Protein AF-A0A9D0UGD3-F1 (afdb_monomer_lite)

Secondary structure (DSSP, 8-state):
-HHHHHHHHHHHHHHHHHHHHHTTEEE-TTT-SEEE--S-HHHHHHHHHHHHHHHHHHTT--

Foldseek 3Di:
DVVVVVVVVVVVVVVVVVVVQVPQWDQDPVPRDTDGHPDDPVVVVVVCVVCVVVVCVVVVHD

Sequence (62 aa):
MLVNKYIARCSIGLLLSGLLVLSGCATNPVTGKRELHLVSQAQE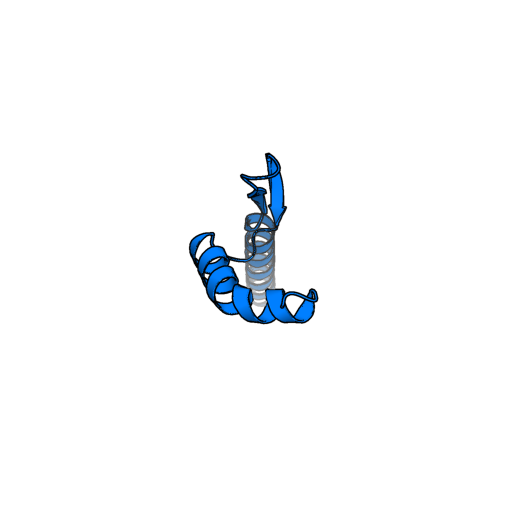IQIGQQSYLPSRQSQGGE

Structure (mmCIF, N/CA/C/O backbone):
data_AF-A0A9D0UGD3-F1
#
_entry.id   AF-A0A9D0UGD3-F1
#
loop_
_atom_site.group_PDB
_atom_site.id
_atom_site.type_symbol
_atom_site.label_atom_id
_atom_site.label_alt_id
_atom_site.label_comp_id
_atom_site.label_asym_id
_atom_site.label_entity_id
_atom_site.label_seq_id
_atom_site.pdbx_PDB_ins_code
_atom_site.Cartn_x
_atom_site.Cartn_y
_atom_site.Cartn_z
_atom_site.occupancy
_atom_site.B_iso_or_equiv
_atom_site.auth_seq_id
_atom_site.auth_comp_id
_atom_site.auth_asym_id
_atom_site.auth_atom_id
_atom_site.pdbx_PDB_model_num
ATOM 1 N N . MET A 1 1 ? 18.978 -0.371 -38.328 1.00 64.75 1 MET A N 1
ATOM 2 C CA . MET A 1 1 ? 17.849 -1.230 -37.883 1.00 64.75 1 MET A CA 1
ATOM 3 C C . MET A 1 1 ? 17.951 -1.691 -36.425 1.00 64.75 1 MET A C 1
ATOM 5 O O . MET A 1 1 ? 16.918 -1.782 -35.776 1.00 64.75 1 MET A O 1
ATOM 9 N N . LEU A 1 2 ? 19.147 -1.945 -35.871 1.00 70.50 2 LEU A N 1
ATOM 10 C CA . LEU A 1 2 ? 19.293 -2.407 -34.477 1.00 70.50 2 LEU A CA 1
ATOM 11 C C . LEU A 1 2 ? 18.929 -1.338 -33.426 1.00 70.50 2 LEU A C 1
ATOM 13 O O . LEU A 1 2 ? 18.180 -1.638 -32.505 1.00 70.50 2 LEU A O 1
ATOM 17 N N . VAL A 1 3 ? 19.362 -0.084 -33.610 1.00 77.38 3 VAL A N 1
ATOM 18 C CA . VAL A 1 3 ? 19.080 1.036 -32.683 1.00 77.38 3 VAL A CA 1
ATOM 19 C C . VAL A 1 3 ? 17.577 1.291 -32.524 1.00 77.38 3 VAL A C 1
ATOM 21 O O . VAL A 1 3 ? 17.081 1.379 -31.407 1.00 77.38 3 VAL A O 1
ATOM 24 N N . ASN A 1 4 ? 16.827 1.295 -33.629 1.00 82.12 4 ASN A N 1
ATOM 25 C CA . ASN A 1 4 ? 15.372 1.480 -33.607 1.00 82.12 4 ASN A CA 1
ATOM 26 C C . ASN A 1 4 ? 14.649 0.357 -32.840 1.00 82.12 4 ASN A C 1
ATOM 28 O O . ASN A 1 4 ? 13.656 0.595 -32.160 1.00 82.12 4 ASN A O 1
ATOM 32 N N . LYS A 1 5 ? 15.182 -0.871 -32.904 1.00 81.25 5 LYS A N 1
ATOM 33 C CA . LYS A 1 5 ? 14.645 -2.021 -32.169 1.00 81.25 5 LYS A CA 1
ATOM 34 C C . LYS A 1 5 ? 14.916 -1.916 -30.664 1.00 81.25 5 LYS A C 1
ATOM 36 O O . LYS A 1 5 ? 14.069 -2.333 -29.881 1.00 81.25 5 LYS A O 1
ATOM 41 N N . TYR A 1 6 ? 16.052 -1.349 -30.251 1.00 83.75 6 TYR A N 1
ATOM 42 C CA . TYR A 1 6 ? 16.338 -1.076 -28.837 1.00 83.75 6 TYR A CA 1
ATOM 43 C C . TYR A 1 6 ? 15.492 0.075 -28.289 1.00 83.75 6 TYR A C 1
ATOM 45 O O . TYR A 1 6 ? 14.904 -0.077 -27.222 1.00 83.75 6 TYR A O 1
ATOM 53 N N . ILE A 1 7 ? 15.348 1.169 -29.045 1.00 84.19 7 ILE A N 1
ATOM 54 C CA . ILE A 1 7 ? 14.478 2.296 -28.676 1.00 84.19 7 ILE A CA 1
ATOM 55 C C . ILE A 1 7 ? 13.040 1.808 -28.481 1.00 84.19 7 ILE A C 1
ATOM 57 O O . ILE A 1 7 ? 12.470 2.034 -27.421 1.00 84.19 7 ILE A O 1
ATOM 61 N N . ALA A 1 8 ? 12.493 1.041 -29.432 1.00 86.06 8 ALA A N 1
ATOM 62 C CA . ALA A 1 8 ? 11.144 0.488 -29.316 1.00 86.06 8 ALA A CA 1
ATOM 63 C C . ALA A 1 8 ? 10.963 -0.395 -28.065 1.00 86.06 8 ALA A C 1
ATOM 65 O O . ALA A 1 8 ? 9.946 -0.294 -27.385 1.00 86.06 8 ALA A O 1
ATOM 66 N N . ARG A 1 9 ? 11.954 -1.230 -27.716 1.00 87.81 9 ARG A N 1
ATOM 67 C CA . ARG A 1 9 ? 11.905 -2.077 -26.506 1.00 87.81 9 ARG A CA 1
ATOM 68 C C . ARG A 1 9 ? 11.936 -1.251 -25.220 1.00 87.81 9 ARG A C 1
ATOM 70 O O . ARG A 1 9 ? 11.164 -1.541 -24.312 1.00 87.81 9 ARG A O 1
ATOM 77 N N . CYS A 1 10 ? 12.778 -0.219 -25.155 1.00 86.69 10 CYS A N 1
ATOM 78 C CA . CYS A 1 10 ? 12.813 0.700 -24.017 1.00 86.69 10 CYS A CA 1
ATOM 79 C C . CYS A 1 10 ? 11.502 1.482 -23.887 1.00 86.69 10 CYS A C 1
ATOM 81 O O . CYS A 1 10 ? 10.953 1.560 -22.793 1.00 86.69 10 CYS A O 1
ATOM 83 N N . SER A 1 11 ? 10.963 2.001 -24.995 1.00 90.56 11 SER A N 1
ATOM 84 C CA . SER A 1 11 ? 9.685 2.720 -25.011 1.00 90.56 11 SER A CA 1
ATOM 85 C C . SER A 1 11 ? 8.533 1.841 -24.531 1.00 90.56 11 SER A C 1
ATOM 87 O O . SER A 1 11 ? 7.743 2.287 -23.707 1.00 90.56 11 SER A O 1
ATOM 89 N N . ILE A 1 12 ? 8.466 0.582 -24.979 1.00 94.25 12 ILE A N 1
ATOM 90 C CA . ILE A 1 12 ? 7.461 -0.382 -24.508 1.00 94.25 12 ILE A CA 1
ATOM 91 C C . ILE A 1 12 ? 7.607 -0.621 -23.001 1.00 94.25 12 ILE A C 1
ATOM 93 O O . ILE A 1 12 ? 6.613 -0.561 -22.283 1.00 94.25 12 ILE A O 1
ATOM 97 N N . GLY A 1 13 ? 8.830 -0.842 -22.507 1.00 94.38 13 GLY A N 1
ATOM 98 C CA . GLY A 1 13 ? 9.078 -1.041 -21.076 1.00 94.38 13 GLY A CA 1
ATOM 99 C C . GLY A 1 13 ? 8.647 0.153 -20.219 1.00 94.38 13 GLY A C 1
ATOM 100 O O . GLY A 1 13 ? 8.017 -0.027 -19.180 1.00 94.38 13 GLY A O 1
ATOM 101 N N . LEU A 1 14 ? 8.929 1.372 -20.683 1.00 93.81 14 LEU A N 1
ATOM 102 C CA . LEU A 1 14 ? 8.573 2.609 -19.984 1.00 93.81 14 LEU A CA 1
ATOM 103 C C . LEU A 1 14 ? 7.054 2.848 -19.970 1.00 93.81 14 LEU A C 1
ATOM 105 O O . LEU A 1 14 ? 6.495 3.297 -18.973 1.00 93.81 14 LEU A O 1
ATOM 109 N N . LEU A 1 15 ? 6.376 2.504 -21.065 1.00 94.31 15 LEU A N 1
ATOM 110 C CA . LEU A 1 15 ? 4.926 2.640 -21.196 1.00 94.31 15 LEU A CA 1
ATOM 111 C C . LEU A 1 15 ? 4.188 1.616 -20.317 1.00 94.31 15 LEU A C 1
ATOM 113 O O . LEU A 1 15 ? 3.226 1.968 -19.635 1.00 94.31 15 LEU A O 1
ATOM 117 N N . LEU A 1 16 ? 4.683 0.374 -20.255 1.00 93.19 16 LEU A N 1
ATOM 118 C CA . LEU A 1 16 ? 4.160 -0.657 -19.352 1.00 93.19 16 LEU A CA 1
ATOM 119 C C . LEU A 1 16 ? 4.318 -0.281 -17.873 1.00 93.19 16 LEU A C 1
ATOM 121 O O . LEU A 1 16 ? 3.378 -0.479 -17.104 1.00 93.19 16 LEU A O 1
ATOM 125 N N . SER A 1 17 ? 5.464 0.276 -17.463 1.00 90.12 17 SER A N 1
ATOM 126 C CA . SER A 1 17 ? 5.646 0.683 -16.062 1.00 90.12 17 SER A CA 1
ATOM 127 C C . SER A 1 17 ? 4.714 1.836 -15.679 1.00 90.12 17 SER A C 1
ATOM 129 O O . SER A 1 17 ? 4.108 1.799 -14.609 1.00 90.12 17 SER A O 1
ATOM 131 N N . GLY A 1 18 ? 4.519 2.811 -16.575 1.00 89.31 18 GLY A N 1
ATOM 132 C CA . GLY A 1 18 ? 3.574 3.908 -16.368 1.00 89.31 18 GLY A CA 1
ATOM 133 C C . GLY A 1 18 ? 2.139 3.418 -16.163 1.00 89.31 18 GLY A C 1
ATOM 134 O O . GLY A 1 18 ? 1.461 3.857 -15.236 1.00 89.31 18 GLY A O 1
ATOM 135 N N . LEU A 1 19 ? 1.690 2.453 -16.972 1.00 88.25 19 LEU A N 1
ATOM 136 C CA . LEU A 1 19 ? 0.350 1.865 -16.851 1.00 88.25 19 LEU A CA 1
ATOM 137 C C . LEU A 1 19 ? 0.130 1.156 -15.506 1.00 88.25 19 LEU A C 1
ATOM 139 O O . LEU A 1 19 ? -0.951 1.272 -14.928 1.00 88.25 19 LEU A O 1
ATOM 143 N N . LEU A 1 20 ? 1.147 0.465 -14.982 1.00 86.56 20 LEU A N 1
ATOM 144 C CA . LEU A 1 20 ? 1.063 -0.198 -13.677 1.00 86.56 20 LEU A CA 1
ATOM 145 C C . LEU A 1 20 ? 0.868 0.810 -12.538 1.00 86.56 20 LEU A C 1
ATOM 147 O O . LEU A 1 20 ? 0.019 0.593 -11.675 1.00 86.56 20 LEU A O 1
ATOM 151 N N . VAL A 1 21 ? 1.578 1.941 -12.559 1.00 83.56 21 VAL A N 1
ATOM 152 C CA . VA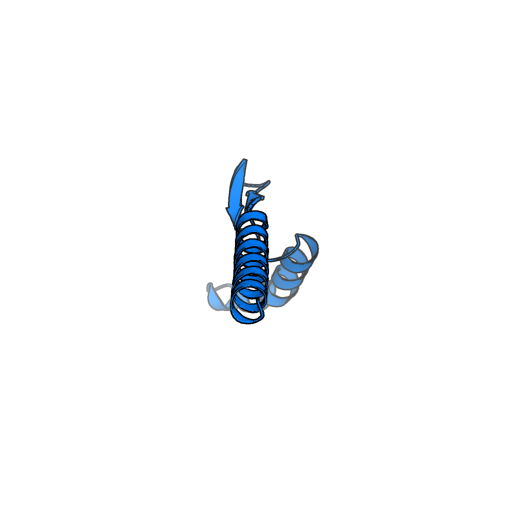L A 1 21 ? 1.459 2.982 -11.520 1.00 83.56 21 VAL A CA 1
ATOM 153 C C . VAL A 1 21 ? 0.060 3.606 -11.500 1.00 83.56 21 VAL A C 1
ATOM 155 O O . VAL A 1 21 ? -0.499 3.834 -10.429 1.00 83.56 21 VAL A O 1
ATOM 158 N N . LEU A 1 22 ? -0.548 3.829 -12.668 1.00 81.56 22 LEU A N 1
ATOM 159 C CA . LEU A 1 22 ? -1.894 4.408 -12.766 1.00 81.56 22 LEU A CA 1
ATOM 160 C C . LEU A 1 22 ? -3.009 3.457 -12.286 1.00 81.56 22 LEU A C 1
ATOM 162 O O . LEU A 1 22 ? -4.114 3.915 -11.988 1.00 81.56 22 LEU A O 1
ATOM 166 N N . SER A 1 23 ? -2.738 2.151 -12.196 1.00 82.94 23 SER A N 1
ATO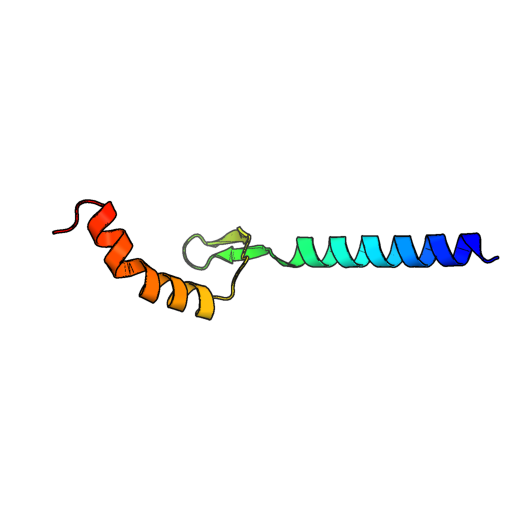M 167 C CA . SER A 1 23 ? -3.724 1.139 -11.791 1.00 82.94 23 SER A CA 1
ATOM 168 C C . SER A 1 23 ? -3.949 1.035 -10.274 1.00 82.94 23 SER A C 1
ATOM 170 O O . SER A 1 23 ? -4.906 0.397 -9.844 1.00 82.94 23 SER A O 1
ATOM 172 N N . GLY A 1 24 ? -3.124 1.697 -9.457 1.00 82.69 24 GLY A N 1
ATOM 173 C CA . GLY A 1 24 ? -3.170 1.595 -7.995 1.00 82.69 24 GLY A CA 1
ATOM 174 C C . GLY A 1 24 ? -4.266 2.407 -7.294 1.00 82.69 24 GLY A C 1
ATOM 175 O O . GLY A 1 24 ? -4.289 2.424 -6.071 1.00 82.69 24 GLY A O 1
ATOM 176 N N . CYS A 1 25 ? -5.154 3.112 -8.001 1.00 89.06 25 CYS A N 1
ATOM 177 C CA . CYS A 1 25 ? -6.186 3.946 -7.367 1.00 89.06 25 CYS A CA 1
ATOM 178 C C . CYS A 1 25 ? -7.549 3.243 -7.305 1.00 89.06 25 CYS A C 1
ATOM 180 O O . CYS A 1 25 ? -8.159 3.001 -8.353 1.00 89.06 25 CYS A O 1
ATOM 182 N N . ALA A 1 26 ? -8.092 3.044 -6.104 1.00 87.50 26 ALA A N 1
ATOM 183 C CA . ALA A 1 26 ? -9.415 2.458 -5.877 1.00 87.50 26 ALA A CA 1
ATOM 184 C C . ALA A 1 26 ? -10.294 3.360 -4.997 1.00 87.50 26 ALA A C 1
ATOM 186 O O . ALA A 1 26 ? -9.817 4.306 -4.373 1.00 87.50 26 ALA A O 1
ATOM 187 N N . THR A 1 27 ? -11.608 3.125 -5.016 1.00 90.25 27 THR A N 1
ATOM 188 C CA . THR A 1 27 ? -12.538 3.862 -4.154 1.00 90.25 27 THR A CA 1
ATOM 189 C C . THR A 1 27 ? -12.435 3.312 -2.741 1.00 90.25 27 THR A C 1
ATOM 191 O O . THR A 1 27 ? -12.770 2.151 -2.504 1.00 90.25 27 THR A O 1
ATOM 194 N N . ASN A 1 28 ? -11.998 4.150 -1.809 1.00 88.12 28 ASN A N 1
ATOM 195 C CA . ASN A 1 28 ? -11.996 3.823 -0.396 1.00 88.12 28 ASN A CA 1
ATOM 196 C C . ASN A 1 28 ? -13.459 3.688 0.080 1.00 88.12 28 ASN A C 1
ATOM 198 O O . ASN A 1 28 ? -14.216 4.660 -0.023 1.00 88.12 28 ASN A O 1
ATOM 202 N N . PRO A 1 29 ? -13.892 2.518 0.590 1.00 85.44 29 PRO A N 1
ATOM 203 C CA . PRO A 1 29 ? -15.288 2.294 0.971 1.00 85.44 29 PRO A CA 1
ATOM 204 C C . PRO A 1 29 ? -15.716 3.094 2.211 1.00 85.44 29 PRO A C 1
ATOM 206 O O . PRO A 1 29 ? -16.911 3.231 2.453 1.00 85.44 29 PRO A O 1
ATOM 209 N N . VAL A 1 30 ? -14.766 3.628 2.987 1.00 88.00 30 VAL A N 1
ATOM 210 C CA . VAL A 1 30 ? -15.030 4.432 4.188 1.00 88.00 30 VAL A CA 1
ATOM 211 C C . VAL A 1 30 ? -15.302 5.889 3.817 1.00 88.00 30 VAL A C 1
ATOM 213 O O . VAL A 1 30 ? -16.238 6.496 4.330 1.00 88.00 30 VAL A O 1
ATOM 216 N N . THR A 1 31 ? -14.491 6.460 2.921 1.00 91.25 31 THR A N 1
ATOM 217 C CA . THR A 1 31 ? -14.578 7.886 2.554 1.00 91.25 31 THR A CA 1
ATOM 218 C C . THR A 1 31 ? -15.373 8.138 1.273 1.00 91.25 31 THR A C 1
ATOM 220 O O . THR A 1 31 ? -15.800 9.266 1.032 1.00 91.25 31 THR A O 1
ATOM 223 N N . GLY A 1 32 ? -15.538 7.120 0.422 1.00 92.62 32 GLY A N 1
ATOM 224 C CA . GLY A 1 32 ? -16.119 7.232 -0.918 1.00 92.62 32 GLY A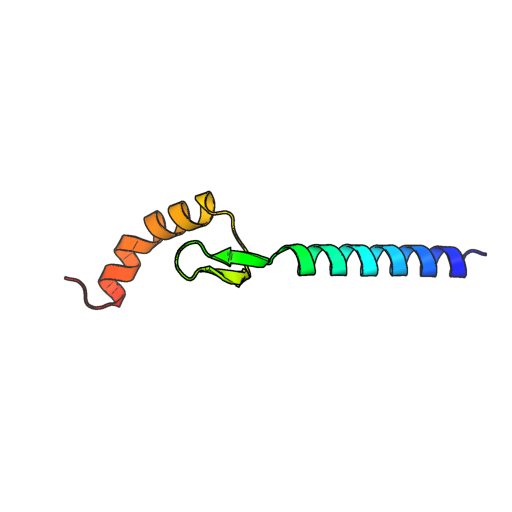 CA 1
ATOM 225 C C . GLY A 1 32 ? -15.202 7.904 -1.948 1.00 92.62 32 GLY A C 1
ATOM 226 O O . GLY A 1 32 ? -15.618 8.136 -3.084 1.00 92.62 32 GLY A O 1
ATOM 227 N N . LYS A 1 33 ? -13.960 8.237 -1.579 1.00 93.94 33 LYS A N 1
ATOM 228 C CA . LYS A 1 33 ? -13.001 8.931 -2.449 1.00 93.94 33 LYS A CA 1
ATOM 229 C C . LYS A 1 33 ? -12.104 7.938 -3.180 1.00 93.94 33 LYS A C 1
ATOM 231 O O . LYS A 1 33 ? -11.844 6.845 -2.687 1.00 93.94 33 LYS A O 1
ATOM 236 N N . ARG A 1 34 ? -11.601 8.328 -4.359 1.00 90.19 34 ARG A N 1
ATOM 237 C CA . ARG A 1 34 ? -10.542 7.577 -5.049 1.00 90.19 34 ARG A CA 1
ATOM 238 C C . ARG A 1 34 ? -9.200 7.881 -4.397 1.00 90.19 34 ARG A C 1
ATOM 240 O O . ARG A 1 34 ? -8.753 9.024 -4.426 1.00 90.19 34 ARG A O 1
ATOM 247 N N . GLU A 1 35 ? -8.575 6.854 -3.847 1.00 90.94 35 GLU A N 1
ATOM 248 C CA . GLU A 1 35 ? -7.330 6.938 -3.091 1.00 90.94 35 GLU A CA 1
ATOM 249 C C . GLU A 1 35 ? -6.345 5.870 -3.583 1.00 90.94 35 GLU A C 1
ATOM 251 O O . GLU A 1 35 ? -6.718 4.918 -4.275 1.00 90.94 35 GLU A O 1
ATOM 256 N N . LEU A 1 36 ? -5.065 6.053 -3.263 1.00 89.69 36 LEU A N 1
ATOM 257 C CA . LEU A 1 36 ? -4.022 5.094 -3.608 1.00 89.69 36 LEU A CA 1
ATOM 258 C C . LEU A 1 36 ? -4.151 3.849 -2.720 1.00 89.69 36 LEU A C 1
ATOM 260 O O . LEU A 1 36 ? -4.055 3.940 -1.501 1.00 89.69 36 LEU A O 1
ATOM 264 N N . HIS A 1 37 ? -4.330 2.687 -3.335 1.00 88.31 37 HIS A N 1
ATOM 265 C CA . HIS A 1 37 ? -4.396 1.382 -2.688 1.00 88.31 37 HIS A CA 1
ATOM 266 C C . HIS A 1 37 ? -3.145 0.579 -3.060 1.00 88.31 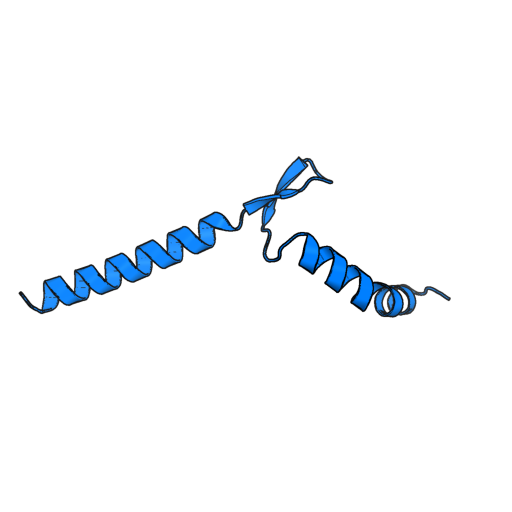37 HIS A C 1
ATOM 268 O O . HIS A 1 37 ? -3.025 0.047 -4.163 1.00 88.31 37 HIS A O 1
ATOM 274 N N . LEU A 1 38 ? -2.191 0.513 -2.128 1.00 88.00 38 LEU A N 1
ATOM 275 C CA . LEU A 1 38 ? -0.916 -0.197 -2.310 1.00 88.00 38 LEU A CA 1
ATOM 276 C C . LEU A 1 38 ? -0.990 -1.686 -1.948 1.00 88.00 38 LEU A C 1
ATOM 278 O O . LEU A 1 38 ? -0.131 -2.465 -2.357 1.00 88.00 38 LEU A O 1
ATOM 282 N N . VAL A 1 39 ? -1.994 -2.074 -1.164 1.00 90.12 39 VAL A N 1
ATOM 283 C CA . VAL A 1 39 ? -2.206 -3.441 -0.681 1.00 90.12 39 VAL A CA 1
ATOM 284 C C . VAL A 1 39 ? -3.655 -3.854 -0.905 1.00 90.12 39 VAL A C 1
ATOM 286 O O . VAL A 1 39 ? -4.544 -3.017 -1.060 1.00 90.12 39 VAL A O 1
ATOM 289 N N . SER A 1 40 ? -3.898 -5.162 -0.933 1.00 88.94 40 SER A N 1
ATOM 290 C CA . SER A 1 40 ? -5.264 -5.690 -0.968 1.00 88.94 40 SER A CA 1
ATOM 291 C C . SER A 1 40 ? -5.991 -5.451 0.360 1.00 88.94 40 SER A C 1
ATOM 293 O O . SER A 1 40 ? -5.362 -5.380 1.414 1.00 88.94 40 SER A O 1
ATOM 295 N N . GLN A 1 41 ? -7.327 -5.435 0.334 1.00 87.31 41 GLN A N 1
ATOM 296 C CA . GLN A 1 41 ? -8.147 -5.353 1.551 1.00 87.31 41 GLN A CA 1
ATOM 297 C C . GLN A 1 41 ? -7.808 -6.468 2.558 1.00 87.31 41 GLN A C 1
ATOM 299 O O . GLN A 1 41 ? -7.738 -6.229 3.759 1.00 87.31 41 GLN A O 1
ATOM 304 N N . ALA A 1 42 ? -7.562 -7.690 2.076 1.00 92.50 42 ALA A N 1
ATOM 305 C CA . ALA A 1 42 ? -7.181 -8.810 2.934 1.00 92.50 42 ALA A CA 1
ATOM 306 C C . ALA A 1 42 ? -5.836 -8.562 3.641 1.00 92.50 42 ALA A C 1
ATOM 308 O O . ALA A 1 42 ? -5.710 -8.821 4.837 1.00 92.50 42 ALA A O 1
ATOM 309 N N . GLN A 1 43 ? -4.848 -8.014 2.925 1.00 94.38 43 GLN A N 1
ATOM 310 C CA . GLN A 1 43 ? -3.575 -7.608 3.526 1.00 94.38 43 GLN A CA 1
ATOM 311 C C . GLN A 1 43 ? -3.753 -6.468 4.527 1.00 94.38 43 GLN A C 1
ATOM 313 O O . GLN A 1 43 ? -3.145 -6.514 5.588 1.00 94.38 43 GLN A O 1
ATOM 318 N N . GLU A 1 44 ? -4.585 -5.473 4.224 1.00 91.56 44 GLU A N 1
ATOM 319 C CA . GLU A 1 44 ? -4.873 -4.363 5.137 1.00 91.56 44 GLU A CA 1
ATOM 320 C C . GLU A 1 44 ? -5.468 -4.865 6.461 1.00 91.56 44 GLU A C 1
ATOM 322 O O . GLU A 1 44 ? -5.002 -4.486 7.536 1.00 91.56 44 GLU A O 1
ATOM 327 N N . ILE A 1 45 ? -6.418 -5.805 6.393 1.00 92.88 45 ILE A N 1
ATOM 328 C CA . ILE A 1 45 ? -6.991 -6.464 7.575 1.00 92.88 45 ILE A CA 1
ATOM 329 C C . ILE A 1 45 ? -5.908 -7.213 8.360 1.00 92.88 45 ILE A C 1
ATOM 331 O O . ILE A 1 45 ? -5.827 -7.073 9.581 1.00 92.88 45 ILE A O 1
ATOM 335 N N . GLN A 1 46 ? -5.058 -7.984 7.680 1.00 97.00 46 GLN A N 1
ATOM 336 C CA . GLN A 1 46 ? -3.982 -8.734 8.327 1.00 97.00 46 GLN A CA 1
ATOM 337 C C . GLN A 1 46 ? -2.970 -7.806 9.019 1.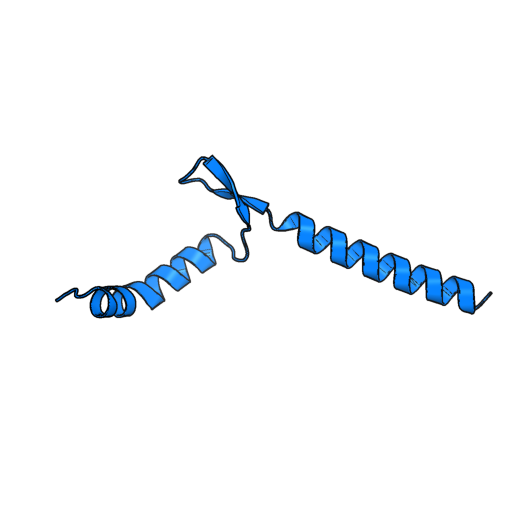00 97.00 46 GLN A C 1
ATOM 339 O O . GLN A 1 46 ? -2.597 -8.049 10.166 1.00 97.00 46 GLN A O 1
ATOM 344 N N . ILE A 1 47 ? -2.552 -6.726 8.354 1.00 95.69 47 ILE A N 1
ATOM 345 C CA . ILE A 1 47 ? -1.657 -5.707 8.923 1.00 95.69 47 ILE A CA 1
ATOM 346 C C . ILE A 1 47 ? -2.309 -5.071 10.150 1.00 95.69 47 ILE A C 1
ATOM 348 O O . ILE A 1 47 ? -1.653 -4.919 11.182 1.00 95.69 47 ILE A O 1
ATOM 352 N N . GLY A 1 48 ? -3.603 -4.747 10.063 1.00 94.00 48 GLY A N 1
ATOM 353 C CA . GLY A 1 48 ? -4.389 -4.224 11.174 1.00 94.00 48 GLY A CA 1
ATOM 354 C C . GLY A 1 48 ? -4.380 -5.166 12.376 1.00 94.00 48 GLY A C 1
ATOM 355 O O . GLY A 1 48 ? -4.064 -4.736 13.479 1.00 94.00 48 GLY A O 1
ATOM 356 N N . GLN A 1 49 ? -4.631 -6.461 12.169 1.00 95.62 49 GLN A N 1
ATOM 357 C CA . GLN A 1 49 ? -4.585 -7.471 13.235 1.00 95.62 49 GLN A CA 1
ATOM 358 C C . GLN A 1 49 ? -3.199 -7.581 13.881 1.00 95.62 49 GLN A C 1
ATOM 360 O O . GLN A 1 49 ? -3.095 -7.672 15.103 1.00 95.62 49 GLN A O 1
ATOM 365 N N . GLN A 1 50 ? -2.135 -7.536 13.076 1.00 96.06 50 GLN A N 1
ATOM 366 C CA . GLN A 1 50 ? -0.753 -7.592 13.561 1.00 96.06 50 GLN A CA 1
ATOM 367 C C . GLN A 1 50 ? -0.350 -6.325 14.329 1.00 96.06 50 GLN A C 1
ATOM 369 O O . GLN A 1 50 ? 0.385 -6.401 15.312 1.00 96.06 50 GLN A O 1
ATOM 374 N N . SER A 1 51 ? -0.839 -5.164 13.894 1.00 95.44 51 SER A N 1
ATOM 375 C CA . SER A 1 51 ? -0.448 -3.858 14.436 1.00 95.44 51 SER A CA 1
ATOM 376 C C . SER A 1 51 ? -1.345 -3.386 15.577 1.00 95.44 51 SER A C 1
ATOM 378 O O . SER A 1 51 ? -0.946 -2.495 16.320 1.00 95.44 51 SER A O 1
ATOM 380 N N . TYR A 1 52 ? -2.526 -3.987 15.758 1.00 93.12 52 TYR A N 1
ATOM 381 C CA . TYR A 1 52 ? -3.540 -3.509 16.698 1.00 93.12 52 TYR A CA 1
ATOM 382 C C . TYR A 1 52 ? -3.002 -3.332 18.124 1.00 93.12 52 TYR A C 1
ATOM 384 O O . TYR A 1 52 ? -3.093 -2.239 18.682 1.00 93.12 52 TYR A O 1
ATOM 392 N N . LEU A 1 53 ? -2.402 -4.376 18.705 1.00 92.94 53 LEU A N 1
ATOM 393 C CA . LEU A 1 53 ? -1.865 -4.321 20.070 1.00 92.94 53 LEU A CA 1
ATOM 394 C C . LEU A 1 53 ? -0.699 -3.320 20.208 1.00 92.94 53 LEU A C 1
ATOM 396 O O . LEU A 1 53 ? -0.786 -2.450 21.077 1.00 92.94 53 LEU A O 1
ATOM 400 N N . PRO A 1 54 ? 0.343 -3.348 19.349 1.00 93.50 54 PRO A N 1
ATOM 401 C CA . PRO A 1 54 ? 1.388 -2.321 19.359 1.00 93.50 54 PRO A CA 1
ATOM 402 C C . PRO A 1 54 ? 0.847 -0.888 19.258 1.00 93.50 54 PRO A C 1
ATOM 404 O O . PRO A 1 54 ? 1.275 -0.006 20.003 1.00 93.50 54 PRO A O 1
ATOM 407 N N . SER A 1 55 ? -0.126 -0.654 18.371 1.00 92.88 55 SER A N 1
ATOM 408 C CA . SER A 1 55 ? -0.730 0.664 18.172 1.00 92.88 55 SER A CA 1
ATOM 409 C C . SER A 1 55 ? -1.533 1.139 19.381 1.00 92.88 55 SER A C 1
ATOM 411 O O . SER A 1 55 ? -1.615 2.346 19.607 1.00 92.88 55 SER A O 1
ATOM 413 N N . ARG A 1 56 ? -2.130 0.231 20.163 1.00 91.81 56 ARG A N 1
ATOM 414 C CA . ARG A 1 56 ? -2.828 0.580 21.410 1.00 91.81 56 ARG A CA 1
ATOM 415 C C . ARG A 1 56 ? -1.852 1.115 22.454 1.00 91.81 56 ARG A C 1
ATOM 417 O O . ARG A 1 56 ? -2.093 2.196 22.983 1.00 91.81 56 ARG A O 1
ATOM 424 N N . GLN A 1 57 ? -0.731 0.427 22.667 1.00 90.12 57 GLN A N 1
ATOM 425 C CA . GLN A 1 57 ? 0.295 0.853 23.623 1.00 90.12 57 GLN A CA 1
ATOM 426 C C . GLN A 1 57 ? 0.896 2.215 23.249 1.00 90.12 57 GLN A C 1
ATOM 428 O O . GLN A 1 57 ? 1.047 3.092 24.097 1.00 90.12 57 GLN A O 1
ATOM 433 N N . SER A 1 58 ? 1.224 2.423 21.968 1.00 93.75 58 SER A N 1
ATOM 434 C CA . SER A 1 58 ? 1.848 3.674 21.517 1.00 93.75 58 SER A CA 1
ATOM 435 C C . SER A 1 58 ? 0.930 4.893 21.636 1.00 93.75 58 SER A C 1
ATOM 437 O O . SER A 1 58 ? 1.412 6.019 21.682 1.00 93.75 58 SER A O 1
ATOM 439 N N . GLN A 1 59 ? -0.389 4.680 21.658 1.00 92.62 59 GLN A N 1
ATOM 440 C CA . GLN A 1 59 ? -1.398 5.736 21.784 1.00 92.62 59 GLN A CA 1
ATOM 441 C C . GLN A 1 59 ? -1.797 6.012 23.244 1.00 92.62 59 GLN A C 1
ATOM 443 O O . GLN A 1 59 ? -2.768 6.726 23.482 1.00 92.62 59 GLN A O 1
ATOM 448 N N . GLY A 1 60 ? -1.066 5.458 24.220 1.00 87.69 60 GLY A N 1
ATOM 449 C CA . GLY A 1 60 ? -1.391 5.608 25.640 1.00 87.69 60 GLY A CA 1
ATOM 450 C C . GLY A 1 60 ? -2.595 4.773 26.076 1.00 87.69 60 GLY A C 1
ATOM 451 O O . GLY A 1 60 ? -3.231 5.096 27.075 1.00 87.69 60 GLY A O 1
ATOM 452 N N . GLY A 1 61 ? -2.930 3.728 25.311 1.00 76.19 61 GLY A N 1
ATOM 453 C CA . GLY A 1 61 ? -3.774 2.650 25.810 1.00 76.19 61 GLY A CA 1
ATOM 454 C C . GLY A 1 61 ? -3.109 1.977 27.010 1.00 76.19 61 GLY A C 1
ATOM 455 O O . GLY A 1 61 ? -1.885 1.999 27.117 1.00 76.19 61 GLY A O 1
ATOM 456 N N . GLU A 1 62 ? -3.948 1.445 27.896 1.00 66.50 62 GLU A N 1
ATOM 457 C CA . GLU A 1 62 ? -3.579 0.840 29.188 1.00 66.50 62 GLU A CA 1
ATOM 458 C C . GLU A 1 62 ? -2.354 -0.080 29.130 1.00 66.50 62 GLU A C 1
ATOM 460 O O . GLU A 1 62 ? -2.316 -0.946 28.224 1.00 66.50 62 GLU A O 1
#

Radius of gyration: 20.4 Å; chains: 1; bounding box: 35×18×67 Å

pLDDT: mean 88.48, std 6.61, range [64.75, 97.0]